Protein AF-A0A086ZZ96-F1 (afdb_monomer)

Sequence (84 aa):
MATTTDSTATKERIYPEVGAALLQARKECGMTQQQLADATGVSRITIQRIEQAHINPSFRSLEALAHGMGRRLTISFDPLDEQN

Nearest PDB structures (foldseek):
  1y7y-assembly1_B  TM=9.677E-01  e=2.572E-03  Aeromonas hydrophila
  5woq-assembly2_C  TM=9.503E-01  e=2.572E-03  Mycolicibacterium smegmatis MC2 155
  3g5g-assembly5_J  TM=9.235E-01  e=1.809E-03  Enterobacter sp. RFL1396
  4i6u-assembly1_A  TM=9.194E-01  e=1.705E-03  Enterobacter sp. RFL1396
  8ezt-assembly1_D-2  TM=7.894E-01  e=1.608E-03  Legionella pneumophila

Organism: NCBI:txid1437609

Mean predicted aligned error: 7.53 Å

Solvent-accessible surface area (backbone atoms only — not comparable to full-atom values): 5281 Å² total; per-residue (Å²): 136,86,83,80,78,83,84,67,86,74,74,84,71,66,37,58,61,54,8,47,52,52,48,50,54,39,53,76,68,72,46,52,61,60,57,49,16,73,56,39,77,47,54,40,67,56,53,53,33,30,45,65,37,73,43,85,74,51,68,70,56,53,51,34,50,22,54,48,66,76,49,82,85,84,86,86,86,75,78,87,68,85,84,126

Foldseek 3Di:
DDPPPPDDPPDDDCQQVQLCVLVVLCVVLVHDLVQLCVLQVPDSVNNVCSNVSVDDDDPSSVVSSCVSSVHDDDDDDDPPDPDD

Secondary structure (DSSP, 8-state):
----------PPPSHHHHHHHHHHHHHHTT--HHHHHHHHS--HHHHHHHHTT-S---HHHHHHHHHHTT---------S----

Structure (mmCIF, N/CA/C/O backbone):
data_AF-A0A086ZZ96-F1
#
_entry.id   AF-A0A086ZZ96-F1
#
loop_
_atom_site.group_PDB
_atom_site.id
_atom_site.type_symbol
_atom_site.label_atom_id
_atom_site.label_alt_id
_atom_site.label_comp_id
_atom_site.label_asym_id
_atom_site.label_entity_id
_atom_site.label_seq_id
_atom_site.pdbx_PDB_ins_code
_atom_site.Cartn_x
_atom_site.Cartn_y
_atom_site.Cartn_z
_atom_site.occupancy
_atom_site.B_iso_or_equiv
_atom_site.auth_seq_id
_atom_site.auth_comp_id
_atom_site.auth_asym_id
_atom_site.auth_atom_id
_atom_site.pdbx_PDB_model_num
ATOM 1 N N . MET A 1 1 ? 37.410 25.430 -5.454 1.00 41.62 1 MET A N 1
ATOM 2 C CA . MET A 1 1 ? 36.064 25.570 -6.048 1.00 41.62 1 MET A CA 1
ATOM 3 C C . MET A 1 1 ? 35.705 24.225 -6.662 1.00 41.62 1 MET A C 1
ATOM 5 O O . MET A 1 1 ? 36.056 23.971 -7.803 1.00 41.62 1 MET A O 1
ATOM 9 N N . ALA A 1 2 ? 35.161 23.307 -5.860 1.00 40.81 2 ALA A N 1
ATOM 10 C CA . ALA A 1 2 ? 34.847 21.952 -6.302 1.00 40.81 2 ALA A CA 1
ATOM 11 C C . ALA A 1 2 ? 33.448 21.933 -6.928 1.00 40.81 2 ALA A C 1
ATOM 13 O O . ALA A 1 2 ? 32.451 22.031 -6.220 1.00 40.81 2 ALA A O 1
ATOM 14 N N . THR A 1 3 ? 33.373 21.815 -8.250 1.00 40.66 3 THR A N 1
ATOM 15 C CA . THR A 1 3 ? 32.149 21.423 -8.952 1.00 40.66 3 THR A CA 1
ATOM 16 C C . THR A 1 3 ? 32.094 19.901 -8.972 1.00 40.66 3 THR A C 1
ATOM 18 O O . THR A 1 3 ? 32.660 19.265 -9.856 1.00 40.66 3 THR A O 1
ATOM 21 N N . THR A 1 4 ? 31.459 19.305 -7.965 1.00 42.78 4 THR A N 1
ATOM 22 C CA . THR A 1 4 ? 31.001 17.912 -8.054 1.00 42.78 4 THR A CA 1
ATOM 23 C C . THR A 1 4 ? 29.556 17.949 -8.520 1.00 42.78 4 THR A C 1
ATOM 25 O O . THR A 1 4 ? 28.628 18.008 -7.721 1.00 42.78 4 THR A O 1
ATOM 28 N N . THR A 1 5 ? 29.379 17.992 -9.836 1.00 47.91 5 THR A N 1
ATOM 29 C CA . THR A 1 5 ? 28.120 17.598 -10.460 1.00 47.91 5 THR A CA 1
ATOM 30 C C . THR A 1 5 ? 28.079 16.078 -10.385 1.00 47.91 5 THR A C 1
ATOM 32 O O . THR A 1 5 ? 28.724 15.405 -11.187 1.00 47.91 5 THR A O 1
ATOM 35 N N . ASP A 1 6 ? 27.394 15.538 -9.378 1.00 46.69 6 ASP A N 1
ATOM 36 C CA . ASP A 1 6 ? 27.075 14.113 -9.334 1.00 46.69 6 ASP A CA 1
ATOM 37 C C . ASP A 1 6 ? 26.037 13.819 -10.424 1.00 46.69 6 ASP A C 1
ATOM 39 O O . ASP A 1 6 ? 24.838 14.046 -10.270 1.00 46.69 6 ASP A O 1
ATOM 43 N N . SER A 1 7 ? 26.545 13.401 -11.580 1.00 56.50 7 SER A N 1
ATOM 44 C CA . SER A 1 7 ? 25.779 12.827 -12.676 1.00 56.50 7 SER A CA 1
ATOM 45 C C . SER A 1 7 ? 25.674 11.324 -12.431 1.00 56.50 7 SER A C 1
ATOM 47 O O . SER A 1 7 ? 26.481 10.539 -12.928 1.00 56.50 7 SER A O 1
ATOM 49 N N . THR A 1 8 ? 24.684 10.911 -11.642 1.00 48.75 8 THR A N 1
ATOM 50 C CA . THR A 1 8 ? 24.185 9.536 -11.665 1.00 48.75 8 THR A CA 1
ATOM 51 C C . THR A 1 8 ? 22.883 9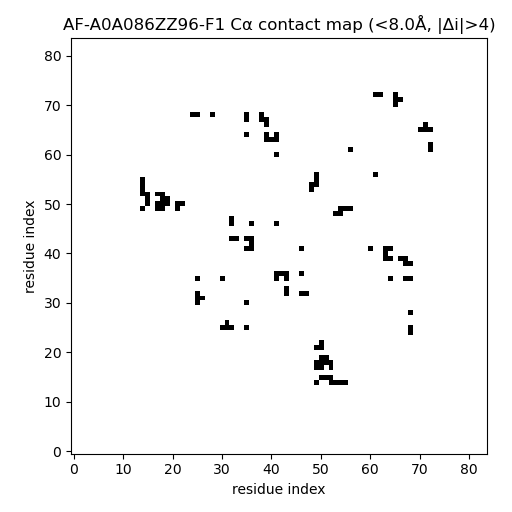.536 -12.450 1.00 48.75 8 THR A C 1
ATOM 53 O O . THR A 1 8 ? 21.894 10.152 -12.052 1.00 48.75 8 THR A O 1
ATOM 56 N N . ALA A 1 9 ? 22.884 8.868 -13.606 1.00 51.72 9 ALA A N 1
ATOM 57 C CA . ALA A 1 9 ? 21.669 8.549 -14.341 1.00 51.72 9 ALA A CA 1
ATOM 58 C C . ALA A 1 9 ? 20.674 7.915 -13.356 1.00 51.72 9 ALA A C 1
ATOM 60 O O . ALA A 1 9 ? 20.885 6.807 -12.856 1.00 51.72 9 ALA A O 1
ATOM 61 N N . THR A 1 10 ? 19.647 8.678 -12.983 1.00 56.75 10 THR A N 1
ATOM 62 C CA . THR A 1 10 ? 18.666 8.264 -11.986 1.00 56.75 10 THR A CA 1
ATOM 63 C C . THR A 1 10 ? 17.890 7.114 -12.601 1.00 56.75 10 THR A C 1
ATOM 65 O O . THR A 1 10 ? 17.066 7.344 -13.478 1.00 56.75 10 THR A O 1
ATOM 68 N N . LYS A 1 11 ? 18.186 5.874 -12.184 1.00 64.38 11 LYS A N 1
ATOM 69 C CA . LYS A 1 11 ? 17.337 4.718 -12.497 1.00 64.38 11 LYS A CA 1
ATOM 70 C C . LYS A 1 11 ? 15.893 5.126 -12.222 1.00 64.38 11 LYS A C 1
ATOM 72 O O . LYS A 1 11 ? 15.595 5.563 -11.105 1.00 64.38 11 LYS A O 1
ATOM 77 N N . GLU A 1 12 ? 15.046 5.028 -13.238 1.00 67.75 12 GLU A N 1
ATOM 78 C CA . GLU A 1 12 ? 13.634 5.366 -13.127 1.00 67.75 12 GLU A CA 1
ATOM 79 C C . GLU A 1 12 ? 13.034 4.593 -11.948 1.00 67.75 12 GLU A C 1
ATOM 81 O O . GLU A 1 12 ? 13.218 3.381 -11.798 1.00 67.75 12 GLU A O 1
ATOM 86 N N . ARG A 1 13 ? 12.438 5.326 -11.007 1.00 79.50 13 ARG A N 1
ATOM 87 C CA . ARG A 1 13 ? 11.876 4.731 -9.796 1.00 79.50 13 ARG A CA 1
ATOM 88 C C . ARG A 1 13 ? 10.481 4.240 -10.134 1.00 79.50 13 ARG A C 1
ATOM 90 O O . ARG A 1 13 ? 9.639 5.073 -10.410 1.00 79.50 13 ARG A O 1
ATOM 97 N N . ILE A 1 14 ? 10.221 2.947 -9.951 1.00 86.75 14 ILE A N 1
ATOM 98 C CA . ILE A 1 14 ? 8.923 2.301 -10.237 1.00 86.75 14 ILE A CA 1
ATOM 99 C C . ILE A 1 14 ? 7.760 2.703 -9.297 1.00 86.75 14 ILE A C 1
ATOM 101 O O . ILE A 1 14 ? 6.688 2.098 -9.297 1.00 86.75 14 ILE A O 1
ATOM 105 N N . TYR A 1 15 ? 7.994 3.631 -8.364 1.00 88.62 15 TYR A N 1
ATOM 106 C CA . TYR A 1 15 ? 7.025 3.954 -7.311 1.00 88.62 15 TYR A CA 1
ATOM 107 C C . TYR A 1 15 ? 5.746 4.623 -7.839 1.00 88.62 15 TYR A C 1
ATOM 109 O O . TYR A 1 15 ? 4.679 4.286 -7.318 1.00 88.62 15 TYR A O 1
ATOM 117 N N . PRO A 1 16 ? 5.799 5.535 -8.832 1.00 91.12 16 PRO A N 1
ATOM 118 C CA . PRO A 1 16 ? 4.604 6.095 -9.460 1.00 91.12 16 PRO A CA 1
ATOM 119 C C . PRO A 1 16 ? 3.693 5.026 -10.066 1.00 91.12 16 PRO A C 1
ATOM 121 O O . PRO A 1 16 ? 2.488 5.055 -9.828 1.00 91.12 16 PRO A O 1
ATOM 124 N N . GLU A 1 17 ? 4.256 4.046 -10.770 1.00 92.62 17 GLU A N 1
ATOM 125 C CA . GLU A 1 17 ? 3.523 2.966 -11.434 1.00 92.62 17 GLU A CA 1
ATOM 126 C C . GLU A 1 17 ? 2.868 2.048 -10.401 1.00 92.62 17 GLU A C 1
ATOM 128 O O . GLU A 1 17 ? 1.678 1.745 -10.494 1.00 92.62 17 GLU A O 1
ATOM 133 N N . VAL A 1 18 ? 3.617 1.663 -9.361 1.00 94.94 18 VAL A N 1
ATOM 134 C CA . VAL A 1 18 ? 3.095 0.846 -8.255 1.00 94.94 18 VAL A CA 1
ATOM 135 C C . VAL A 1 18 ? 1.974 1.578 -7.510 1.00 94.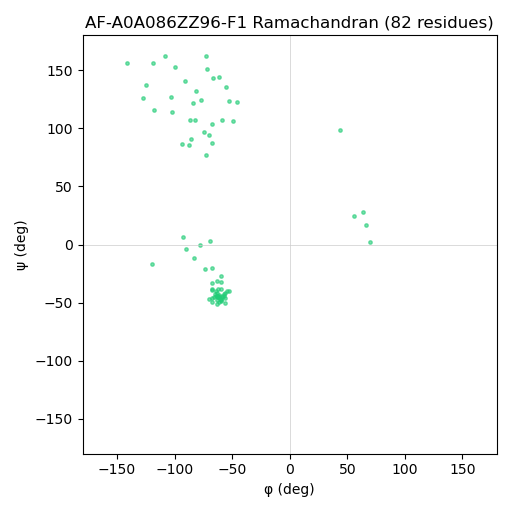94 18 VAL A C 1
ATOM 137 O O . VAL A 1 18 ? 0.933 0.985 -7.214 1.00 94.94 18 VAL A O 1
ATOM 140 N N . GLY A 1 19 ? 2.159 2.868 -7.216 1.00 96.56 19 GLY A N 1
ATOM 141 C CA . GLY A 1 19 ? 1.156 3.693 -6.543 1.00 96.56 19 GLY A CA 1
ATOM 142 C C . GLY A 1 19 ? -0.120 3.854 -7.369 1.00 96.56 19 GLY A C 1
ATOM 143 O O . GLY A 1 19 ? -1.222 3.675 -6.843 1.00 96.56 19 GLY A O 1
ATOM 144 N N . ALA A 1 20 ? 0.023 4.122 -8.669 1.00 96.81 20 ALA A N 1
ATOM 145 C CA . ALA A 1 20 ? -1.092 4.237 -9.602 1.00 96.81 20 ALA A CA 1
ATOM 146 C C . ALA A 1 20 ? -1.856 2.913 -9.750 1.00 96.81 20 ALA A C 1
ATOM 148 O O . ALA A 1 20 ? -3.087 2.910 -9.674 1.00 96.81 20 ALA A O 1
ATOM 149 N N . ALA A 1 21 ? -1.146 1.788 -9.882 1.00 96.69 21 ALA A N 1
A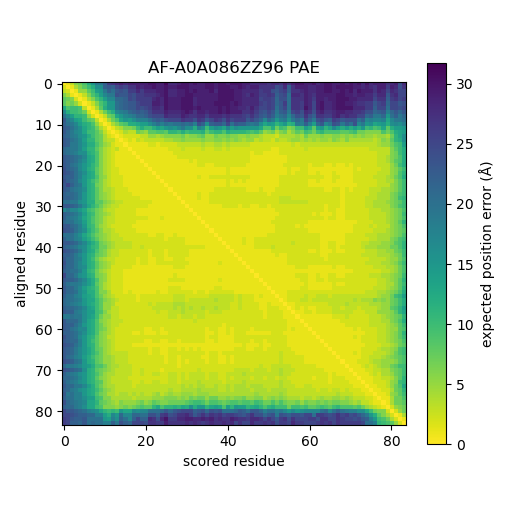TOM 150 C CA . ALA A 1 21 ? -1.751 0.461 -9.962 1.00 96.69 21 ALA A CA 1
ATOM 151 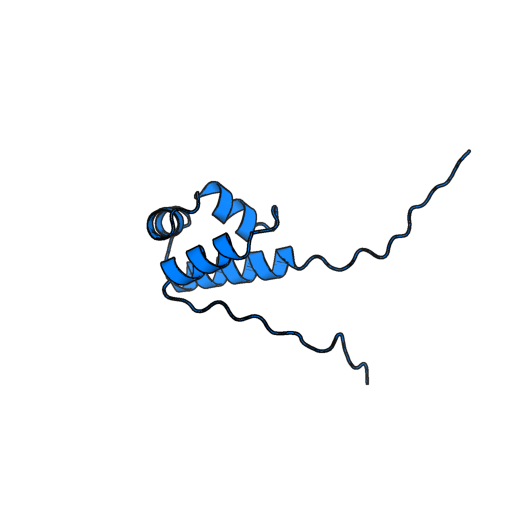C C . ALA A 1 21 ? -2.549 0.119 -8.692 1.00 96.69 21 ALA A C 1
ATOM 153 O O . ALA A 1 21 ? -3.682 -0.361 -8.781 1.00 96.69 21 ALA A O 1
ATOM 154 N N . LEU A 1 22 ? -2.004 0.423 -7.506 1.00 97.75 22 LEU A N 1
ATOM 155 C CA . LEU A 1 22 ? -2.710 0.229 -6.238 1.00 97.75 22 LEU A CA 1
ATOM 156 C C . LEU A 1 22 ? -3.971 1.101 -6.146 1.00 97.75 22 LEU A C 1
ATOM 158 O O . LEU A 1 22 ? -5.041 0.600 -5.793 1.00 97.75 22 LEU A O 1
ATOM 162 N N . LEU A 1 23 ? -3.856 2.391 -6.475 1.00 98.31 23 LEU A N 1
ATOM 163 C CA . LEU A 1 23 ? -4.974 3.335 -6.450 1.00 98.31 23 LEU A CA 1
ATOM 164 C C . LEU A 1 23 ? -6.108 2.878 -7.373 1.00 98.31 23 LEU A C 1
ATOM 166 O O . LEU A 1 23 ? -7.281 2.924 -6.990 1.00 98.31 23 LEU A O 1
ATOM 170 N N . GLN A 1 24 ? -5.752 2.447 -8.582 1.00 98.12 24 GLN A N 1
ATOM 171 C CA . GLN A 1 24 ? -6.696 1.958 -9.574 1.00 98.12 24 GLN A CA 1
ATOM 172 C C . GLN A 1 24 ? -7.407 0.696 -9.074 1.00 98.12 24 GLN A C 1
ATOM 174 O O . GLN A 1 24 ? -8.637 0.678 -9.013 1.00 98.12 24 GLN A O 1
ATOM 179 N N . ALA A 1 25 ? -6.657 -0.308 -8.612 1.00 97.94 25 ALA A N 1
ATOM 180 C CA . ALA A 1 25 ? -7.224 -1.547 -8.083 1.00 97.94 25 ALA A CA 1
ATOM 181 C C . ALA A 1 25 ? -8.184 -1.292 -6.908 1.00 97.94 25 ALA A C 1
ATOM 183 O O . ALA A 1 25 ? -9.285 -1.849 -6.873 1.00 97.94 25 ALA A O 1
ATOM 184 N N . ARG A 1 26 ? -7.821 -0.397 -5.977 1.00 98.44 26 ARG A N 1
ATOM 185 C CA . ARG A 1 26 ? -8.691 -0.041 -4.848 1.00 98.44 26 ARG A CA 1
ATOM 186 C C . ARG A 1 26 ? -10.001 0.592 -5.317 1.00 98.44 26 ARG A C 1
ATOM 188 O O . ARG A 1 26 ? -11.066 0.247 -4.801 1.00 98.44 26 ARG A O 1
ATOM 195 N N . LYS A 1 27 ? -9.928 1.528 -6.269 1.00 98.19 27 LYS A N 1
ATOM 196 C CA . LYS A 1 27 ? -11.109 2.206 -6.823 1.00 98.19 27 LYS A CA 1
ATOM 197 C C . LYS A 1 27 ? -12.028 1.241 -7.565 1.00 98.19 27 LYS A C 1
ATOM 199 O O . LYS A 1 27 ? -13.237 1.336 -7.396 1.00 98.19 27 LYS A O 1
ATOM 204 N N . GLU A 1 28 ? -11.479 0.297 -8.324 1.00 98.12 28 GLU A N 1
ATOM 205 C CA . GLU A 1 28 ? -12.269 -0.740 -8.999 1.00 98.12 28 GLU A CA 1
ATOM 206 C C . GLU A 1 28 ? -12.999 -1.661 -8.018 1.00 98.12 28 GLU A C 1
ATOM 208 O O . GLU A 1 28 ? -14.088 -2.139 -8.318 1.00 98.12 28 GLU A O 1
ATOM 213 N N . CYS A 1 29 ? -12.430 -1.896 -6.833 1.00 97.44 29 CYS A N 1
ATOM 214 C CA . CYS A 1 29 ? -13.116 -2.607 -5.753 1.00 97.44 29 CYS A CA 1
ATOM 215 C C . CYS A 1 29 ? -14.137 -1.733 -4.997 1.00 97.44 29 CYS A C 1
ATOM 217 O O . CYS A 1 29 ? -14.753 -2.209 -4.048 1.00 97.44 29 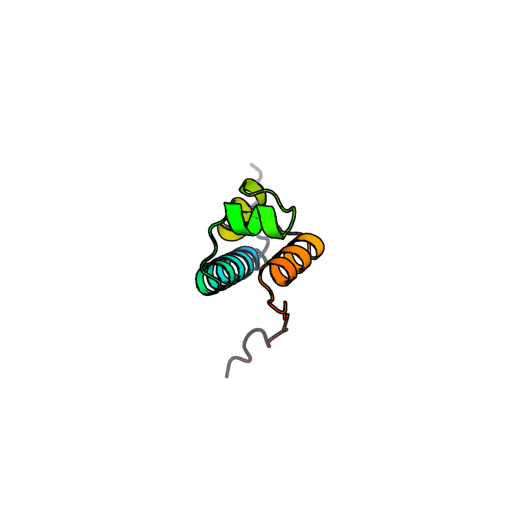CYS A O 1
ATOM 219 N N . GLY A 1 30 ? -14.308 -0.456 -5.363 1.00 97.88 30 GLY A N 1
ATOM 220 C CA . GLY A 1 30 ? -15.231 0.466 -4.694 1.00 97.88 30 GLY A CA 1
ATOM 221 C C . GLY A 1 30 ? -14.848 0.799 -3.248 1.00 97.88 30 GLY A C 1
ATOM 222 O O . GLY A 1 30 ? -15.681 1.287 -2.488 1.00 97.88 30 GLY A O 1
ATOM 223 N N . MET A 1 31 ? -13.601 0.535 -2.845 1.00 98.44 31 MET A N 1
ATOM 224 C CA . MET A 1 31 ? -13.156 0.707 -1.463 1.00 98.44 31 MET A CA 1
ATOM 225 C C . MET A 1 31 ? -12.584 2.106 -1.230 1.00 98.44 31 MET A C 1
ATOM 227 O O . MET A 1 31 ? -11.808 2.639 -2.025 1.00 98.44 31 MET A O 1
ATOM 231 N N . THR A 1 32 ? -12.881 2.693 -0.076 1.00 98.62 32 THR A N 1
ATOM 232 C CA . THR A 1 32 ? -12.120 3.818 0.481 1.00 98.62 32 THR A CA 1
ATOM 233 C C . THR A 1 32 ? -10.765 3.336 1.013 1.00 98.62 32 THR A C 1
ATOM 235 O O . THR A 1 32 ? -10.568 2.151 1.279 1.00 98.62 32 THR A O 1
ATOM 238 N N . GLN A 1 33 ? -9.815 4.254 1.220 1.00 98.69 33 GLN A N 1
ATOM 239 C CA . GLN A 1 33 ? -8.530 3.911 1.852 1.00 98.69 33 GLN A CA 1
ATOM 240 C C . GLN A 1 33 ? -8.713 3.339 3.267 1.00 98.69 33 GLN A C 1
ATOM 242 O O . GLN A 1 33 ? -7.924 2.497 3.680 1.00 98.69 33 GLN A O 1
ATOM 247 N N . GLN A 1 34 ? -9.739 3.787 4.004 1.00 98.69 34 GLN A N 1
ATOM 248 C CA . GLN A 1 34 ? -10.030 3.268 5.341 1.00 98.69 34 GLN A CA 1
ATOM 249 C C . GLN A 1 34 ? -10.554 1.831 5.272 1.00 98.69 34 GLN A C 1
ATOM 251 O O . GLN A 1 34 ? -10.019 0.971 5.951 1.00 98.69 34 GLN A O 1
ATOM 256 N N . GLN A 1 35 ? -11.507 1.544 4.382 1.00 98.69 35 GLN A N 1
ATOM 257 C CA . GLN A 1 35 ? -12.015 0.178 4.200 1.00 98.69 35 GLN A CA 1
ATOM 258 C C . GLN A 1 35 ? -10.912 -0.799 3.776 1.00 98.69 35 GLN A C 1
ATOM 260 O O . GLN A 1 35 ? -10.884 -1.935 4.240 1.00 98.69 35 GLN A O 1
ATOM 265 N N . LEU A 1 36 ? -9.983 -0.362 2.919 1.00 98.62 36 LEU A N 1
ATOM 266 C CA . LEU A 1 36 ? -8.828 -1.184 2.564 1.00 98.62 36 LEU A CA 1
ATOM 267 C C . LEU A 1 36 ? -7.879 -1.381 3.755 1.00 98.62 36 LEU A C 1
ATOM 269 O O . LEU A 1 36 ? -7.344 -2.473 3.935 1.00 98.62 36 LEU A O 1
ATOM 273 N N . ALA A 1 37 ? -7.680 -0.354 4.583 1.00 98.56 37 ALA A N 1
ATOM 274 C CA . ALA A 1 37 ? -6.891 -0.479 5.804 1.00 98.56 37 ALA A CA 1
ATOM 275 C C . ALA A 1 37 ? -7.495 -1.522 6.753 1.00 98.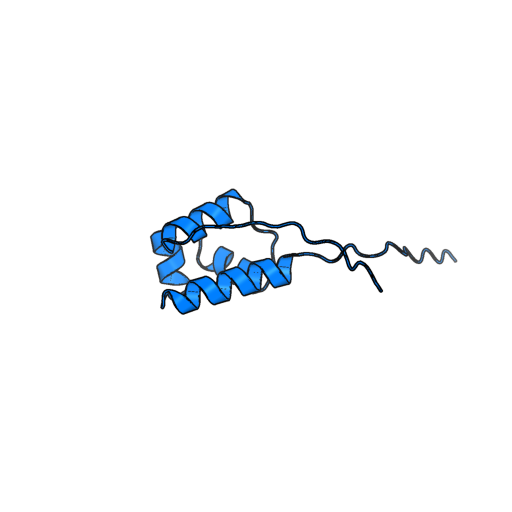56 37 ALA A C 1
ATOM 277 O O . ALA A 1 37 ? -6.793 -2.425 7.208 1.00 98.56 37 ALA A O 1
ATOM 278 N N . ASP A 1 38 ? -8.806 -1.445 6.969 1.00 98.25 38 ASP A N 1
ATOM 279 C CA . ASP A 1 38 ? -9.548 -2.354 7.842 1.00 98.25 38 ASP A CA 1
ATOM 280 C C . ASP A 1 38 ? -9.482 -3.804 7.328 1.00 98.25 38 ASP A C 1
ATOM 282 O O . ASP A 1 38 ? -9.306 -4.733 8.112 1.00 98.25 38 ASP A O 1
ATOM 286 N N . ALA A 1 39 ? -9.544 -4.005 6.006 1.00 97.69 39 ALA A N 1
ATOM 287 C CA . ALA A 1 39 ? -9.476 -5.328 5.383 1.00 97.69 39 ALA A CA 1
ATOM 288 C C . ALA A 1 39 ? -8.071 -5.963 5.389 1.00 97.69 39 ALA A C 1
ATOM 290 O O . ALA A 1 39 ? -7.944 -7.173 5.218 1.00 97.69 39 ALA A O 1
ATOM 291 N N . THR A 1 40 ? -7.008 -5.166 5.536 1.00 97.38 40 THR A N 1
ATOM 292 C CA . THR A 1 40 ? -5.620 -5.616 5.291 1.00 97.38 40 THR A CA 1
ATOM 293 C C . THR A 1 40 ? -4.713 -5.506 6.510 1.00 97.38 40 THR A C 1
ATOM 295 O O . THR A 1 40 ? -3.620 -6.073 6.518 1.00 97.38 40 THR A O 1
ATOM 298 N N . GLY A 1 41 ? -5.115 -4.735 7.524 1.00 96.06 41 GLY A N 1
ATOM 299 C CA . GLY A 1 41 ? -4.262 -4.364 8.652 1.00 96.06 41 GLY A CA 1
ATOM 300 C C . GLY A 1 41 ? -3.136 -3.387 8.286 1.00 96.06 41 GLY A C 1
ATOM 301 O O . GLY A 1 41 ? -2.330 -3.026 9.145 1.00 96.06 41 GLY A O 1
ATOM 302 N N . VAL A 1 42 ? -3.056 -2.933 7.030 1.00 97.75 42 VAL A N 1
ATOM 303 C CA . VAL A 1 42 ? -2.131 -1.876 6.608 1.00 97.75 42 VAL A CA 1
ATOM 304 C C . VAL A 1 42 ? -2.744 -0.529 6.972 1.00 97.75 42 VAL A C 1
ATOM 306 O O . VAL A 1 42 ? -3.900 -0.269 6.667 1.00 97.75 42 VAL A O 1
ATOM 309 N N . SER A 1 43 ? -1.984 0.367 7.605 1.00 98.25 43 SER A N 1
ATOM 310 C CA . SER A 1 43 ? -2.550 1.656 8.021 1.00 98.25 43 SER A CA 1
ATOM 311 C C . SER A 1 43 ? -3.056 2.483 6.827 1.00 98.25 43 SER A C 1
ATOM 313 O O . SER A 1 43 ? -2.415 2.528 5.772 1.00 98.25 43 SER A O 1
ATOM 315 N N . ARG A 1 44 ? -4.156 3.226 7.018 1.00 98.50 44 ARG A N 1
ATOM 316 C CA . ARG A 1 44 ? -4.688 4.165 6.013 1.00 98.50 44 ARG A CA 1
ATOM 317 C C . ARG A 1 44 ? -3.621 5.152 5.519 1.00 98.50 44 ARG A C 1
ATOM 319 O O . ARG A 1 44 ? -3.558 5.440 4.327 1.00 98.50 44 ARG A O 1
ATOM 326 N N . ILE A 1 45 ? -2.772 5.654 6.422 1.00 98.44 45 ILE A N 1
ATOM 327 C CA . ILE A 1 45 ? -1.684 6.592 6.089 1.00 98.44 45 ILE A CA 1
ATOM 328 C C . ILE A 1 45 ? -0.647 5.913 5.191 1.00 98.44 45 ILE A C 1
ATOM 330 O O . ILE A 1 45 ? -0.184 6.511 4.221 1.00 98.44 45 ILE A O 1
ATOM 334 N N . THR A 1 46 ? -0.291 4.662 5.487 1.00 97.94 46 THR A N 1
ATOM 335 C CA . THR A 1 46 ? 0.618 3.875 4.648 1.00 97.94 46 THR A CA 1
ATOM 336 C C . THR A 1 46 ? 0.035 3.713 3.250 1.00 97.94 46 THR A C 1
ATOM 338 O O . THR A 1 46 ? 0.720 4.031 2.286 1.00 97.94 46 THR A O 1
ATOM 341 N N . ILE A 1 47 ? -1.236 3.315 3.133 1.00 98.44 47 ILE A N 1
ATOM 342 C CA . ILE A 1 47 ? -1.932 3.179 1.842 1.00 98.44 47 ILE A CA 1
ATOM 343 C C . ILE A 1 47 ? -1.886 4.494 1.064 1.00 98.44 47 ILE A C 1
ATOM 345 O O . ILE A 1 47 ? -1.442 4.510 -0.079 1.00 98.44 47 ILE A O 1
ATOM 349 N N . GLN A 1 48 ? -2.256 5.610 1.697 1.00 98.50 48 GLN A N 1
ATOM 350 C CA . GLN A 1 48 ? -2.209 6.930 1.069 1.00 98.50 48 GLN A CA 1
ATOM 351 C C . GLN A 1 48 ? -0.806 7.266 0.538 1.00 98.50 48 GLN A C 1
ATOM 353 O O . GLN A 1 48 ? -0.671 7.746 -0.584 1.00 98.50 48 GLN A O 1
ATOM 358 N N . ARG A 1 49 ? 0.248 7.022 1.327 1.00 97.88 49 ARG A N 1
ATOM 359 C CA . ARG A 1 49 ? 1.629 7.315 0.915 1.00 97.88 49 ARG A CA 1
ATOM 360 C C . ARG A 1 49 ? 2.099 6.421 -0.231 1.00 97.88 49 ARG A C 1
ATOM 362 O O . ARG A 1 49 ? 2.878 6.897 -1.049 1.00 97.88 49 ARG A O 1
ATOM 369 N N . ILE A 1 50 ? 1.635 5.171 -0.301 1.00 97.44 50 ILE A N 1
ATOM 370 C CA . ILE A 1 50 ? 1.914 4.279 -1.437 1.00 97.44 50 ILE A CA 1
ATOM 371 C C . ILE A 1 50 ? 1.211 4.802 -2.691 1.00 97.44 50 ILE A C 1
ATOM 373 O O . ILE A 1 50 ? 1.862 4.975 -3.712 1.00 97.44 50 ILE A O 1
ATOM 377 N N . GLU A 1 51 ? -0.083 5.126 -2.604 1.00 97.75 51 GLU A N 1
ATOM 378 C CA . GLU A 1 51 ? -0.863 5.655 -3.738 1.00 97.75 51 GLU A CA 1
ATOM 379 C C . GLU A 1 51 ? -0.301 6.972 -4.292 1.00 97.75 51 GLU A C 1
ATOM 381 O O . GLU A 1 51 ? -0.476 7.276 -5.466 1.00 97.75 51 GLU A O 1
ATOM 386 N N . GLN A 1 52 ? 0.383 7.751 -3.452 1.00 96.75 52 GLN A N 1
ATOM 387 C CA . GLN A 1 52 ? 1.050 8.999 -3.828 1.00 96.75 52 GLN A CA 1
ATOM 388 C C . GLN A 1 52 ? 2.530 8.817 -4.210 1.00 96.75 52 GLN A C 1
ATOM 390 O O . GLN A 1 52 ? 3.234 9.809 -4.374 1.00 96.75 52 GLN A O 1
ATOM 395 N N . ALA A 1 53 ? 3.030 7.579 -4.298 1.00 94.94 53 ALA A N 1
ATOM 396 C CA . ALA A 1 53 ? 4.435 7.262 -4.579 1.00 94.94 53 ALA A CA 1
ATOM 397 C C . ALA A 1 53 ? 5.450 7.912 -3.610 1.00 94.94 53 ALA A C 1
ATOM 399 O O . ALA A 1 53 ? 6.626 8.092 -3.927 1.00 94.94 53 ALA A O 1
ATOM 400 N N . HIS A 1 54 ? 5.011 8.244 -2.393 1.00 94.00 54 HIS A N 1
ATOM 401 C CA . HIS A 1 54 ? 5.828 8.895 -1.367 1.00 94.00 54 HIS A CA 1
ATOM 402 C C . HIS A 1 54 ? 6.687 7.916 -0.556 1.00 94.00 54 HIS A C 1
ATOM 404 O O . HIS A 1 54 ? 7.526 8.349 0.237 1.00 94.00 54 HIS A O 1
ATOM 410 N N . ILE A 1 55 ? 6.450 6.608 -0.685 1.00 93.25 55 ILE A N 1
ATOM 411 C CA . ILE A 1 55 ? 7.237 5.557 -0.032 1.00 93.25 55 ILE A CA 1
ATOM 412 C C . ILE A 1 55 ? 7.438 4.366 -0.957 1.00 93.25 55 ILE A C 1
ATOM 414 O O . ILE A 1 55 ? 6.618 4.114 -1.833 1.00 93.25 55 ILE A O 1
ATOM 418 N N . ASN A 1 56 ? 8.500 3.604 -0.692 1.00 92.62 56 ASN A N 1
ATOM 419 C CA . ASN A 1 56 ? 8.700 2.280 -1.263 1.00 92.62 56 ASN A CA 1
ATOM 420 C C . ASN A 1 56 ? 7.894 1.248 -0.447 1.00 92.62 56 ASN A C 1
ATOM 422 O O . ASN A 1 56 ? 8.270 0.978 0.701 1.00 92.62 56 ASN A O 1
ATOM 426 N N . PRO A 1 57 ? 6.776 0.707 -0.962 1.00 93.25 57 PRO A N 1
ATOM 427 C CA . PRO A 1 57 ? 6.051 -0.347 -0.269 1.00 93.25 57 PRO A CA 1
ATOM 428 C C . PRO A 1 57 ? 6.882 -1.629 -0.197 1.00 93.25 57 PRO A C 1
ATOM 430 O O . PRO A 1 57 ? 7.552 -2.016 -1.149 1.00 93.25 57 PRO A O 1
ATOM 433 N N . SER A 1 58 ? 6.784 -2.347 0.921 1.00 94.56 58 SER A N 1
ATOM 434 C CA . SER A 1 58 ? 7.313 -3.712 0.976 1.00 94.56 58 SER A CA 1
ATOM 435 C C . SER A 1 58 ? 6.431 -4.661 0.159 1.00 94.56 58 SER A C 1
ATOM 437 O O . SER A 1 58 ? 5.213 -4.471 0.104 1.00 94.56 58 SER A O 1
ATOM 439 N N . PHE A 1 59 ? 7.007 -5.735 -0.389 1.00 94.44 59 PHE A N 1
ATOM 440 C CA . PHE A 1 59 ? 6.225 -6.803 -1.028 1.00 94.44 59 PHE A CA 1
ATOM 441 C C . PHE A 1 59 ? 5.150 -7.364 -0.098 1.00 94.44 59 PHE A C 1
ATOM 443 O O . PHE A 1 59 ? 4.009 -7.513 -0.511 1.00 94.44 59 PHE A O 1
ATOM 450 N N . ARG A 1 60 ? 5.469 -7.534 1.191 1.00 95.38 60 ARG A N 1
ATOM 451 C CA . ARG A 1 60 ? 4.508 -7.960 2.217 1.00 95.38 60 ARG A CA 1
ATOM 452 C C . ARG A 1 60 ? 3.289 -7.039 2.295 1.00 95.38 60 ARG A C 1
ATOM 454 O O . ARG A 1 60 ? 2.166 -7.504 2.457 1.00 95.38 60 ARG A O 1
ATOM 461 N N . SER A 1 61 ? 3.503 -5.725 2.205 1.00 96.31 61 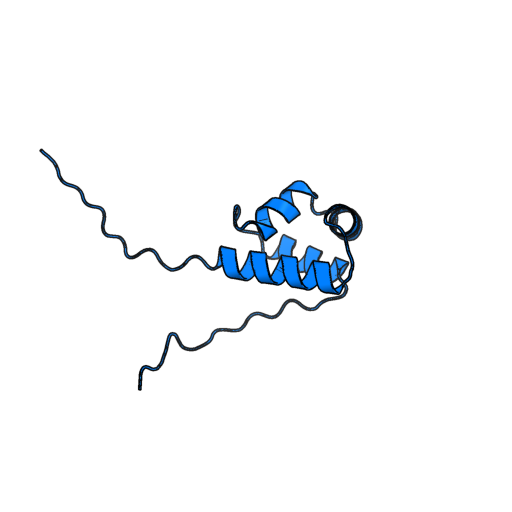SER A N 1
ATOM 462 C CA . SER A 1 61 ? 2.411 -4.747 2.174 1.00 96.31 61 SER A CA 1
ATOM 463 C C . SER A 1 61 ? 1.583 -4.899 0.900 1.00 96.31 61 SER A C 1
ATOM 465 O O . SER A 1 61 ? 0.361 -4.907 0.984 1.00 96.31 61 SER A O 1
ATOM 467 N N . LEU A 1 62 ? 2.231 -5.043 -0.260 1.00 96.81 62 LEU A N 1
ATOM 468 C CA . LEU A 1 62 ? 1.545 -5.214 -1.544 1.00 96.81 62 LEU A CA 1
ATOM 469 C C . LEU A 1 62 ? 0.718 -6.507 -1.591 1.00 96.81 62 LEU A C 1
ATOM 471 O O . LEU A 1 62 ? -0.423 -6.478 -2.043 1.00 96.81 62 LEU A O 1
ATOM 475 N N . GLU A 1 63 ? 1.248 -7.612 -1.069 1.00 96.56 63 GLU A N 1
ATOM 476 C CA . GLU A 1 63 ? 0.538 -8.887 -0.929 1.00 96.56 63 GLU A CA 1
ATOM 477 C C . GLU A 1 63 ? -0.684 -8.748 -0.021 1.00 96.56 63 GLU A C 1
ATOM 479 O O . GLU A 1 63 ? -1.785 -9.135 -0.409 1.00 96.56 63 GLU A O 1
ATOM 484 N N . ALA A 1 64 ? -0.520 -8.146 1.163 1.00 97.44 64 ALA A N 1
ATOM 485 C CA . ALA A 1 64 ? -1.630 -7.928 2.088 1.00 97.44 64 ALA A CA 1
ATOM 486 C C . ALA A 1 64 ? -2.741 -7.090 1.439 1.00 97.44 64 ALA A C 1
ATOM 488 O O . ALA A 1 64 ? -3.913 -7.450 1.527 1.00 97.44 64 ALA A O 1
ATOM 489 N N . LEU A 1 65 ? -2.370 -6.011 0.739 1.00 98.25 65 LEU A N 1
ATOM 490 C CA . LEU A 1 65 ? -3.302 -5.146 0.015 1.00 98.25 65 LEU A CA 1
ATOM 491 C C . LEU A 1 65 ? -4.027 -5.899 -1.106 1.00 98.25 65 LEU A C 1
ATOM 493 O O . LEU A 1 65 ? -5.246 -5.787 -1.219 1.00 98.25 65 LEU A O 1
ATOM 497 N N . ALA A 1 66 ? -3.308 -6.694 -1.902 1.00 97.69 66 ALA A N 1
ATOM 498 C CA . ALA A 1 66 ? -3.906 -7.517 -2.948 1.00 97.69 66 ALA A CA 1
ATOM 499 C C . ALA A 1 66 ? -4.915 -8.517 -2.364 1.00 97.69 66 ALA A C 1
ATOM 501 O O . ALA A 1 66 ? -6.054 -8.577 -2.828 1.00 97.69 66 ALA A O 1
ATOM 502 N N . HIS A 1 67 ? -4.543 -9.227 -1.294 1.00 96.75 67 HIS A N 1
ATOM 503 C CA . HIS A 1 67 ? -5.428 -10.169 -0.611 1.00 96.75 67 HIS A CA 1
ATOM 504 C C . HIS A 1 67 ? -6.677 -9.497 -0.034 1.00 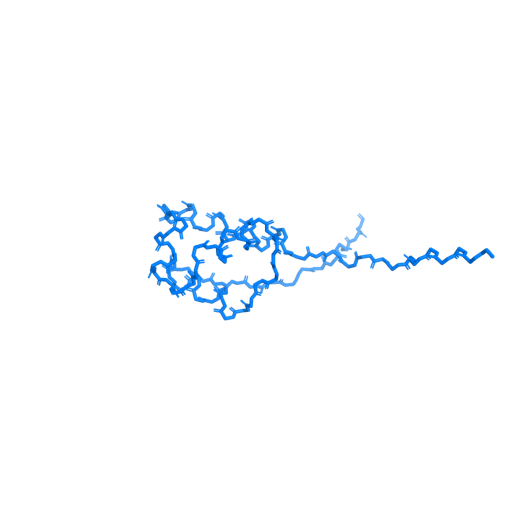96.75 67 HIS A C 1
ATOM 506 O O . HIS A 1 67 ? -7.778 -9.997 -0.257 1.00 96.75 67 HIS A O 1
ATOM 512 N N . GLY A 1 68 ? -6.544 -8.349 0.639 1.00 96.50 68 GLY A N 1
ATOM 513 C CA . GLY A 1 68 ? -7.701 -7.629 1.187 1.00 96.50 68 GLY A CA 1
ATOM 514 C C . GLY A 1 68 ? -8.634 -7.044 0.124 1.00 96.50 68 GLY A C 1
ATOM 515 O O . GLY A 1 68 ? -9.803 -6.806 0.409 1.00 96.50 68 GLY A O 1
ATOM 516 N N . MET A 1 69 ? -8.156 -6.864 -1.110 1.00 97.31 69 MET A N 1
ATOM 517 C CA . MET A 1 69 ? -8.987 -6.495 -2.262 1.00 97.31 69 MET A CA 1
ATOM 518 C C . MET A 1 69 ? -9.551 -7.702 -3.027 1.00 97.31 69 MET A C 1
ATOM 520 O O . MET A 1 69 ? -10.270 -7.503 -4.006 1.00 97.31 69 MET A O 1
ATOM 524 N N . GLY A 1 70 ? -9.201 -8.939 -2.651 1.00 95.88 70 GLY A N 1
ATOM 525 C CA . GLY A 1 70 ? -9.530 -10.136 -3.433 1.00 95.88 70 GLY A CA 1
ATOM 526 C C . GLY A 1 70 ? -8.859 -10.161 -4.814 1.00 95.88 70 GLY A C 1
ATOM 527 O O . GLY A 1 70 ? -9.399 -10.730 -5.761 1.00 95.88 70 GLY A O 1
ATOM 528 N N . ARG A 1 71 ? -7.701 -9.508 -4.955 1.00 95.94 71 ARG A N 1
ATOM 529 C CA . ARG A 1 71 ? -6.942 -9.361 -6.205 1.00 95.94 71 ARG A CA 1
ATOM 530 C C . ARG A 1 71 ? -5.672 -10.213 -6.176 1.00 95.94 71 ARG A C 1
ATOM 532 O O . ARG A 1 71 ? -5.182 -10.615 -5.124 1.00 95.94 71 ARG A O 1
ATOM 539 N N . ARG A 1 72 ? -5.105 -10.449 -7.359 1.00 94.50 72 ARG A N 1
ATOM 540 C CA . ARG A 1 72 ? -3.791 -11.080 -7.540 1.00 94.50 72 ARG A CA 1
ATOM 541 C C . ARG A 1 72 ? -2.753 -10.014 -7.889 1.00 94.50 72 ARG A C 1
ATOM 543 O O . ARG A 1 72 ? -2.946 -9.289 -8.860 1.00 94.50 72 ARG A O 1
ATOM 550 N N . LEU A 1 73 ? -1.648 -9.961 -7.146 1.00 94.81 73 LEU A N 1
ATOM 551 C CA . LEU A 1 73 ? -0.468 -9.180 -7.528 1.00 94.81 73 LEU A CA 1
ATOM 552 C C . LEU A 1 73 ? 0.304 -9.939 -8.616 1.00 94.81 73 LEU A C 1
ATOM 554 O O . LEU A 1 73 ? 0.657 -11.099 -8.420 1.00 94.81 73 LEU A O 1
ATOM 558 N N . THR A 1 74 ? 0.546 -9.294 -9.755 1.00 93.81 74 THR A N 1
ATOM 559 C CA . THR A 1 74 ? 1.325 -9.853 -10.871 1.00 93.81 74 THR A CA 1
ATOM 560 C C . THR A 1 74 ? 2.458 -8.889 -11.199 1.00 93.81 74 THR A C 1
ATOM 562 O O . THR A 1 74 ? 2.234 -7.682 -11.215 1.00 93.81 74 THR A O 1
ATOM 565 N N . ILE A 1 75 ? 3.661 -9.414 -11.432 1.00 91.81 75 ILE A N 1
ATOM 566 C CA . ILE A 1 75 ? 4.854 -8.638 -11.789 1.00 91.81 75 ILE A CA 1
ATOM 567 C C . ILE A 1 75 ? 5.428 -9.248 -13.065 1.00 91.81 75 ILE A C 1
ATOM 569 O O . ILE A 1 75 ? 5.685 -10.452 -13.104 1.00 91.81 75 ILE A O 1
ATOM 573 N N . SER A 1 76 ? 5.618 -8.420 -14.088 1.00 91.00 76 SER A N 1
ATOM 574 C CA . SER A 1 76 ? 6.290 -8.765 -15.341 1.00 91.00 76 SER A CA 1
ATOM 575 C C . SER A 1 76 ? 7.531 -7.895 -15.525 1.00 91.00 76 SER A C 1
ATOM 577 O O . SER A 1 76 ? 7.636 -6.812 -14.951 1.00 91.00 76 SER A O 1
ATOM 579 N N . PHE A 1 77 ? 8.483 -8.399 -16.306 1.00 89.25 77 PHE A N 1
ATOM 580 C CA . PHE A 1 77 ? 9.640 -7.648 -16.773 1.00 89.25 77 PHE A CA 1
ATOM 581 C C . PHE A 1 77 ? 9.550 -7.598 -18.288 1.00 89.25 77 PHE A C 1
ATOM 583 O O . PHE A 1 77 ? 9.623 -8.641 -18.939 1.00 89.25 77 PHE A O 1
ATOM 590 N N . ASP A 1 78 ? 9.382 -6.397 -18.817 1.00 87.62 78 ASP A N 1
ATOM 591 C CA . ASP A 1 78 ? 9.309 -6.156 -20.249 1.00 87.62 78 ASP A CA 1
ATOM 592 C C . ASP A 1 78 ? 10.670 -5.644 -20.753 1.00 87.62 78 ASP A C 1
ATOM 594 O O . ASP A 1 78 ? 11.443 -5.074 -19.968 1.00 87.62 78 ASP A O 1
ATOM 598 N N . PRO A 1 79 ? 11.020 -5.875 -22.031 1.00 86.19 79 PRO A N 1
ATOM 599 C CA . PRO A 1 79 ? 12.231 -5.312 -22.613 1.00 86.19 79 PRO A CA 1
ATOM 600 C C . PRO A 1 79 ? 12.240 -3.787 -22.454 1.00 86.19 79 PRO A C 1
ATOM 602 O O . PRO A 1 79 ? 11.233 -3.127 -22.700 1.00 86.19 79 PRO A O 1
ATOM 605 N N . LEU A 1 80 ? 13.385 -3.233 -22.052 1.00 75.56 80 LEU A N 1
ATOM 606 C CA . LEU A 1 80 ? 13.629 -1.791 -22.025 1.00 75.56 80 LEU A CA 1
ATOM 607 C C . LEU A 1 80 ? 13.804 -1.319 -23.474 1.00 75.56 80 LEU A C 1
ATOM 609 O O . LEU A 1 80 ? 14.936 -1.191 -23.918 1.00 75.56 80 LEU A O 1
ATOM 613 N N . ASP A 1 81 ? 12.702 -1.188 -24.212 1.00 74.06 81 ASP A N 1
ATOM 614 C CA . ASP A 1 81 ? 12.632 -0.786 -25.620 1.00 74.06 81 ASP A CA 1
ATOM 615 C C . ASP A 1 81 ? 13.690 -1.450 -26.529 1.00 74.06 81 ASP A C 1
ATOM 617 O O . ASP A 1 81 ? 14.811 -0.962 -26.690 1.00 74.06 81 ASP A O 1
ATOM 621 N N . GLU A 1 82 ? 13.318 -2.517 -27.244 1.00 61.12 82 GLU A N 1
ATOM 622 C CA . GLU A 1 82 ? 13.968 -2.782 -28.534 1.00 61.12 82 GLU A CA 1
ATOM 623 C C . GLU A 1 82 ? 13.553 -1.652 -29.487 1.00 61.12 82 GLU A C 1
ATOM 625 O O . GLU A 1 82 ? 12.534 -1.730 -30.172 1.00 61.12 82 GLU A O 1
ATOM 630 N N . GLN A 1 83 ? 14.306 -0.548 -29.469 1.00 53.91 83 GLN A N 1
ATOM 631 C CA . GLN A 1 83 ? 14.194 0.503 -30.473 1.00 53.91 83 GLN A CA 1
ATOM 632 C C . GLN A 1 83 ? 14.471 -0.119 -31.847 1.00 53.91 83 GLN A C 1
AT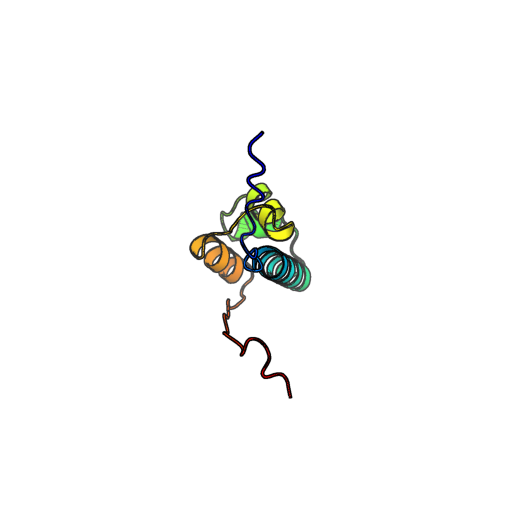OM 634 O O . GLN A 1 83 ? 15.617 -0.449 -32.157 1.00 53.91 83 GLN A O 1
ATOM 639 N N . ASN A 1 84 ? 13.422 -0.287 -32.651 1.00 42.12 84 ASN A N 1
ATOM 640 C CA . ASN A 1 84 ? 13.529 -0.464 -34.096 1.00 42.12 84 ASN A CA 1
ATOM 641 C C . ASN A 1 84 ? 13.217 0.858 -34.793 1.00 42.12 84 ASN A C 1
ATOM 643 O O . ASN A 1 84 ? 12.124 1.408 -34.524 1.00 42.12 84 ASN A O 1
#

Radius of gyration: 16.69 Å; Cα contacts (8 Å, |Δi|>4): 65; chains: 1; bounding box: 51×37×43 Å

pLDDT: mean 87.18, std 17.89, range [40.66, 98.69]

InterPro domains:
  IPR001387 Cro/C1-type, helix-turn-helix domain [PF01381] (23-73)
  IPR001387 Cro/C1-type, helix-turn-helix domain [PS50943] (22-80)
  IPR001387 Cro/C1-type, helix-turn-helix domain [SM00530] (21-76)
  IPR001387 Cro/C1-type, helix-turn-helix domain [cd00093] (19-70)
  IPR010982 Lambda repressor-like, DNA-binding domain superfamily [G3DSA:1.10.260.40] (8-83)
  IPR010982 Lambda repressor-like, DNA-binding domain superfamily [SSF47413] (15-81)